Protein AF-A0A845PP51-F1 (afdb_monomer_lite)

Structure (mmCIF, N/CA/C/O backbone):
data_AF-A0A845PP51-F1
#
_entry.id   AF-A0A845PP51-F1
#
loop_
_atom_site.group_PDB
_atom_site.id
_atom_site.type_symbol
_atom_site.label_atom_id
_atom_site.label_alt_id
_atom_site.label_comp_id
_atom_site.label_asym_id
_atom_site.label_entity_id
_atom_site.label_seq_id
_atom_site.pdbx_PDB_ins_code
_atom_site.Cartn_x
_atom_site.Cartn_y
_atom_site.Cartn_z
_atom_site.occupancy
_atom_site.B_iso_or_equiv
_atom_site.auth_seq_id
_atom_site.auth_comp_id
_atom_site.auth_asym_id
_atom_site.auth_atom_id
_atom_site.pdbx_PDB_model_num
ATOM 1 N N . MET A 1 1 ? -40.771 -30.098 -22.401 1.00 50.69 1 MET A N 1
ATOM 2 C CA . MET A 1 1 ? -39.304 -30.081 -22.573 1.00 50.69 1 MET A CA 1
ATOM 3 C C . MET A 1 1 ? -38.832 -28.680 -22.216 1.00 50.69 1 MET A C 1
ATOM 5 O O . MET A 1 1 ? -39.060 -27.765 -22.991 1.00 50.69 1 MET A O 1
ATOM 9 N N . VAL A 1 2 ? -38.335 -28.481 -20.992 1.00 59.12 2 VAL A N 1
ATOM 10 C CA . VAL A 1 2 ? -37.890 -27.164 -20.507 1.00 59.12 2 VAL A CA 1
ATOM 11 C C . VAL A 1 2 ? -36.382 -27.092 -20.712 1.00 59.12 2 VAL A C 1
ATOM 13 O O . VAL A 1 2 ? -35.637 -27.831 -20.075 1.00 59.12 2 VAL A O 1
ATOM 16 N N . LEU A 1 3 ? -35.947 -26.258 -21.652 1.00 64.56 3 LEU A N 1
ATOM 17 C CA . LEU A 1 3 ? -34.541 -25.926 -21.862 1.00 64.56 3 LEU A CA 1
ATOM 18 C C . LEU A 1 3 ? -34.200 -24.780 -20.904 1.00 64.56 3 LEU A C 1
ATOM 20 O O . LEU A 1 3 ? -34.537 -23.627 -21.160 1.00 64.56 3 LEU A O 1
ATOM 24 N N . SER A 1 4 ? -33.594 -25.110 -19.765 1.00 60.91 4 SER A N 1
ATOM 25 C CA . SER A 1 4 ? -33.061 -24.109 -18.840 1.00 60.91 4 SER A CA 1
ATOM 26 C C . SER A 1 4 ? -31.772 -23.524 -19.426 1.00 60.91 4 SER A C 1
ATOM 28 O O . SER A 1 4 ? -30.750 -24.205 -19.460 1.00 60.91 4 SER A O 1
ATOM 30 N N . ASP A 1 5 ? -31.812 -22.275 -19.896 1.00 61.25 5 ASP A N 1
ATOM 31 C CA . ASP A 1 5 ? -30.620 -21.548 -20.352 1.00 61.25 5 ASP A CA 1
ATOM 32 C C . ASP A 1 5 ? -29.866 -20.993 -19.133 1.00 61.25 5 ASP A C 1
ATOM 34 O O . ASP A 1 5 ? -30.212 -19.951 -18.579 1.00 61.25 5 ASP A O 1
ATOM 38 N N . THR A 1 6 ? -28.845 -21.710 -18.658 1.00 73.00 6 THR A N 1
ATOM 39 C CA . THR A 1 6 ? -27.922 -21.193 -17.640 1.00 73.00 6 THR A CA 1
ATOM 40 C C . THR A 1 6 ? -26.689 -20.618 -18.326 1.00 73.00 6 THR A C 1
ATOM 42 O O . THR A 1 6 ? -25.711 -21.329 -18.571 1.00 73.00 6 THR A O 1
ATOM 45 N N . LYS A 1 7 ? -26.697 -19.318 -18.634 1.00 73.81 7 LYS A N 1
ATOM 46 C CA . LYS A 1 7 ? -25.453 -18.605 -18.947 1.00 73.81 7 LYS A CA 1
ATOM 47 C C . LYS A 1 7 ? -24.637 -18.488 -17.661 1.00 73.81 7 LYS A C 1
ATOM 49 O O . LYS A 1 7 ? -24.984 -17.726 -16.764 1.00 73.81 7 LYS A O 1
ATOM 54 N N . VAL A 1 8 ? -23.562 -19.268 -17.564 1.00 74.06 8 VAL A N 1
ATOM 55 C CA . VAL A 1 8 ? -22.579 -19.125 -16.486 1.00 74.06 8 VAL A CA 1
ATOM 56 C C . VAL A 1 8 ? -21.826 -17.822 -16.726 1.00 74.06 8 VAL A C 1
ATOM 58 O O . VAL A 1 8 ? -21.116 -17.677 -17.718 1.00 74.06 8 VAL A O 1
ATOM 61 N N . GLN A 1 9 ? -22.019 -16.856 -15.835 1.00 77.19 9 GLN A N 1
ATOM 62 C CA . GLN A 1 9 ? -21.244 -15.626 -15.834 1.00 77.19 9 GLN A CA 1
ATOM 63 C C . GLN A 1 9 ? -19.878 -15.907 -15.201 1.00 77.19 9 GLN A C 1
ATOM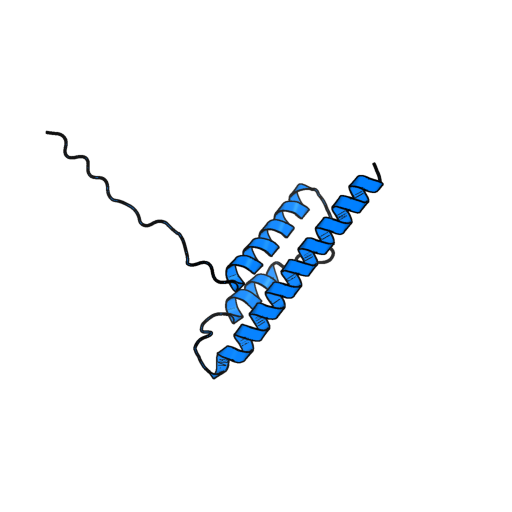 65 O O . GLN A 1 9 ? -19.787 -16.609 -14.193 1.00 77.19 9 GLN A O 1
ATOM 70 N N . GLU A 1 10 ? -18.806 -15.375 -15.786 1.00 78.81 10 GLU A N 1
ATOM 71 C CA . GLU A 1 10 ? -17.477 -15.514 -15.198 1.00 78.81 10 GLU A CA 1
ATOM 72 C C . GLU A 1 10 ? -17.424 -14.828 -13.828 1.00 78.81 10 GLU A C 1
ATOM 74 O O . GLU A 1 10 ? -17.885 -13.697 -13.645 1.00 78.81 10 GLU A O 1
ATOM 79 N N . ASN A 1 11 ? -16.832 -15.516 -12.852 1.00 78.12 11 ASN A N 1
ATOM 80 C CA . ASN A 1 11 ? -16.599 -14.945 -11.535 1.00 78.12 11 ASN A CA 1
ATOM 81 C C . ASN A 1 11 ? -15.681 -13.723 -11.672 1.00 78.12 11 ASN A C 1
ATOM 83 O O . ASN A 1 11 ? -14.596 -13.819 -12.244 1.00 78.12 11 ASN A O 1
ATOM 87 N N . ASN A 1 12 ? -16.064 -12.589 -11.077 1.00 74.31 12 ASN A N 1
ATOM 88 C CA . ASN A 1 12 ? -15.242 -11.372 -11.039 1.00 74.31 12 ASN A CA 1
ATOM 89 C C . ASN A 1 12 ? -14.074 -11.509 -10.035 1.00 74.31 12 ASN A C 1
ATOM 91 O O . ASN A 1 12 ? -13.898 -10.705 -9.116 1.00 74.31 12 ASN A O 1
ATOM 95 N N . ILE A 1 13 ? -13.298 -12.588 -10.161 1.00 71.81 13 ILE A N 1
ATOM 96 C CA . ILE A 1 13 ? -12.149 -12.909 -9.323 1.00 71.81 13 ILE A CA 1
ATOM 97 C C . ILE A 1 13 ? -10.867 -12.570 -10.081 1.00 71.81 13 ILE A C 1
ATOM 99 O O . ILE A 1 13 ? -10.474 -13.205 -11.051 1.00 71.81 13 ILE A O 1
ATOM 103 N N . SER A 1 14 ? -10.179 -11.528 -9.623 1.00 68.69 14 SER A N 1
ATOM 104 C CA . SER A 1 14 ? -8.858 -11.186 -10.144 1.00 68.69 14 SER A CA 1
ATOM 105 C C . SER A 1 14 ? -7.777 -11.949 -9.380 1.00 68.69 14 SER A C 1
ATOM 107 O O . SER A 1 14 ? -7.834 -12.008 -8.149 1.00 68.69 14 SER A O 1
ATOM 109 N N . TYR A 1 15 ? -6.764 -12.467 -10.087 1.00 74.50 15 TYR A N 1
ATOM 110 C CA . TYR A 1 15 ? -5.670 -13.227 -9.476 1.00 74.50 15 TYR A CA 1
ATOM 111 C C . TYR A 1 15 ? -5.028 -12.453 -8.306 1.00 74.50 15 TYR A C 1
ATOM 113 O O . TYR A 1 15 ? -4.671 -11.270 -8.471 1.00 74.50 15 TYR A O 1
ATOM 121 N N . PRO A 1 16 ? -4.890 -13.075 -7.119 1.00 80.75 16 PRO A N 1
ATOM 122 C CA . PRO A 1 16 ? -4.332 -12.412 -5.955 1.00 80.75 16 PRO A CA 1
ATOM 123 C C . PRO A 1 16 ? -2.825 -12.233 -6.143 1.00 80.75 16 PRO A C 1
ATOM 125 O O . PRO A 1 16 ? -2.044 -13.173 -6.093 1.00 80.75 16 PRO A O 1
ATOM 128 N N . THR A 1 17 ? -2.403 -10.992 -6.359 1.00 87.06 17 THR A N 1
ATOM 129 C CA . THR A 1 17 ? -0.991 -10.607 -6.251 1.00 87.06 17 THR A CA 1
ATOM 130 C C . THR A 1 17 ? -0.740 -10.070 -4.849 1.00 87.06 17 THR A C 1
ATOM 132 O O . THR A 1 17 ? -1.580 -9.330 -4.333 1.00 87.06 17 THR A O 1
ATOM 135 N N . ASP A 1 18 ? 0.435 -10.317 -4.274 1.00 87.38 18 ASP A N 1
ATOM 136 C CA . ASP A 1 18 ? 0.824 -9.783 -2.958 1.00 87.38 18 ASP A CA 1
ATOM 137 C C . ASP A 1 18 ? 0.531 -8.284 -2.807 1.00 87.38 18 ASP A C 1
ATOM 139 O O . ASP A 1 18 ? 0.009 -7.834 -1.792 1.00 87.38 18 ASP A O 1
ATOM 143 N N . SER A 1 19 ? 0.788 -7.490 -3.852 1.00 91.19 19 SER A N 1
ATOM 144 C CA . SER A 1 19 ? 0.516 -6.045 -3.848 1.00 91.19 19 SER A CA 1
ATOM 145 C C . SER A 1 19 ? -0.977 -5.716 -3.684 1.00 91.19 19 SER A C 1
ATOM 147 O O . SER A 1 19 ? -1.325 -4.775 -2.968 1.00 91.19 19 SER A O 1
ATOM 149 N N . LYS A 1 20 ? -1.870 -6.506 -4.300 1.00 91.38 20 LYS A N 1
ATOM 150 C CA . LYS A 1 20 ? -3.327 -6.385 -4.122 1.00 91.38 20 LYS A CA 1
ATOM 151 C C . LYS A 1 20 ? -3.752 -6.850 -2.729 1.00 91.38 20 LYS A C 1
ATOM 153 O O . LYS A 1 20 ? -4.615 -6.210 -2.134 1.00 91.38 20 LYS A O 1
ATOM 158 N N . LEU A 1 21 ? -3.139 -7.912 -2.203 1.00 93.50 21 LEU A N 1
ATOM 159 C CA . LEU A 1 21 ? -3.411 -8.409 -0.851 1.00 93.50 21 LEU A CA 1
ATOM 160 C C . LEU A 1 21 ? -3.026 -7.374 0.211 1.00 93.50 21 LEU A C 1
ATOM 162 O O . LEU A 1 21 ? -3.857 -7.024 1.043 1.00 93.50 21 LEU A O 1
ATOM 166 N N . TYR A 1 22 ? -1.829 -6.787 0.131 1.00 94.31 22 TYR A N 1
ATOM 167 C CA . TYR A 1 22 ? -1.420 -5.725 1.056 1.00 94.31 22 TYR A CA 1
ATOM 168 C C . TYR A 1 22 ? -2.331 -4.503 0.982 1.00 94.31 22 TYR A C 1
ATOM 170 O O . TYR A 1 22 ? -2.673 -3.933 2.017 1.00 94.31 22 TYR A O 1
ATOM 178 N N . LYS A 1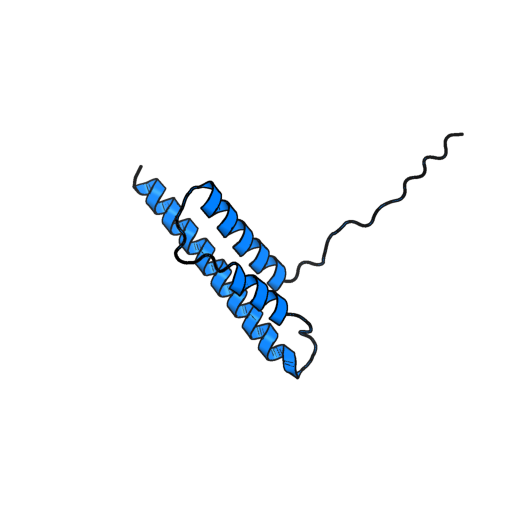 23 ? -2.767 -4.109 -0.222 1.00 94.19 23 LYS A N 1
ATOM 179 C CA . LYS A 1 23 ? -3.752 -3.034 -0.358 1.00 94.19 23 LYS A CA 1
ATOM 180 C C . LYS A 1 23 ? -5.072 -3.397 0.323 1.00 94.19 23 LYS A C 1
ATOM 182 O O . LYS A 1 23 ? -5.595 -2.566 1.056 1.00 94.19 23 LYS A O 1
ATOM 187 N N . LYS A 1 24 ? -5.585 -4.616 0.117 1.00 93.62 24 LYS A N 1
ATOM 188 C CA . LYS A 1 24 ? -6.800 -5.079 0.799 1.00 93.62 24 LYS A CA 1
ATOM 189 C C . LYS A 1 24 ? -6.642 -4.991 2.313 1.00 93.62 24 LYS A C 1
ATOM 191 O O . LYS A 1 24 ? -7.547 -4.482 2.953 1.00 93.62 24 LYS A O 1
ATOM 196 N N . VAL A 1 25 ? -5.516 -5.425 2.879 1.00 93.31 25 VAL A N 1
ATOM 197 C CA . VAL A 1 25 ? -5.267 -5.325 4.330 1.00 93.31 25 VAL A CA 1
ATOM 198 C C . VAL A 1 25 ? -5.339 -3.870 4.804 1.00 93.31 25 VAL A C 1
ATOM 200 O O . VAL A 1 25 ? -6.072 -3.580 5.740 1.00 93.31 25 VAL A O 1
ATOM 203 N N . ILE A 1 26 ? -4.657 -2.945 4.119 1.00 93.06 26 ILE A N 1
ATOM 204 C CA . ILE A 1 26 ? -4.687 -1.505 4.445 1.00 93.06 26 ILE A CA 1
ATOM 205 C C . ILE A 1 26 ? -6.116 -0.950 4.387 1.00 93.06 26 ILE A C 1
ATOM 207 O O . ILE A 1 26 ? -6.550 -0.224 5.280 1.00 93.06 26 ILE A O 1
ATOM 211 N N . ASP A 1 27 ? -6.859 -1.287 3.334 1.00 93.44 27 ASP A N 1
ATOM 212 C CA . ASP A 1 27 ? -8.228 -0.809 3.163 1.00 93.44 27 ASP A CA 1
ATOM 213 C C . ASP A 1 27 ? -9.141 -1.363 4.279 1.00 93.44 27 ASP A C 1
ATOM 215 O O . ASP A 1 27 ? -9.899 -0.594 4.868 1.00 93.44 27 ASP A O 1
ATOM 219 N N . HIS A 1 28 ? -8.991 -2.636 4.668 1.00 92.69 28 HIS A N 1
ATOM 220 C CA . HIS A 1 28 ? -9.714 -3.217 5.808 1.00 92.69 28 HIS A CA 1
ATOM 221 C C . HIS A 1 28 ? -9.354 -2.538 7.133 1.00 92.69 28 HIS A C 1
ATOM 223 O O . HIS A 1 28 ? -10.256 -2.155 7.876 1.00 92.69 28 HIS A O 1
ATOM 229 N N . CYS A 1 29 ? -8.066 -2.324 7.416 1.00 91.25 29 CYS A N 1
ATOM 230 C CA . CY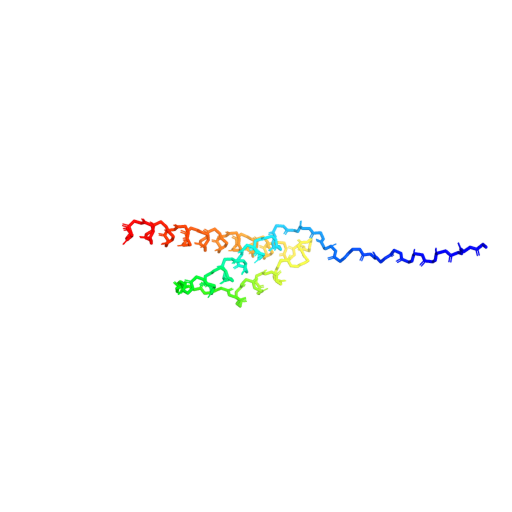S A 1 29 ? -7.613 -1.623 8.619 1.00 91.25 29 CYS A CA 1
ATOM 231 C C . CYS A 1 29 ? -8.230 -0.223 8.729 1.00 91.25 29 CYS A C 1
ATOM 233 O O . CYS A 1 29 ? -8.665 0.182 9.804 1.00 91.25 29 CYS A O 1
ATOM 235 N N . ASN A 1 30 ? -8.303 0.507 7.616 1.00 91.19 30 ASN A N 1
ATOM 236 C CA . ASN A 1 30 ? -8.957 1.811 7.575 1.00 91.19 30 ASN A CA 1
ATOM 237 C C . ASN A 1 30 ? -10.458 1.702 7.874 1.00 91.19 30 ASN A C 1
ATOM 239 O O . ASN A 1 30 ? -10.955 2.445 8.710 1.00 91.19 30 ASN A O 1
ATOM 243 N N . 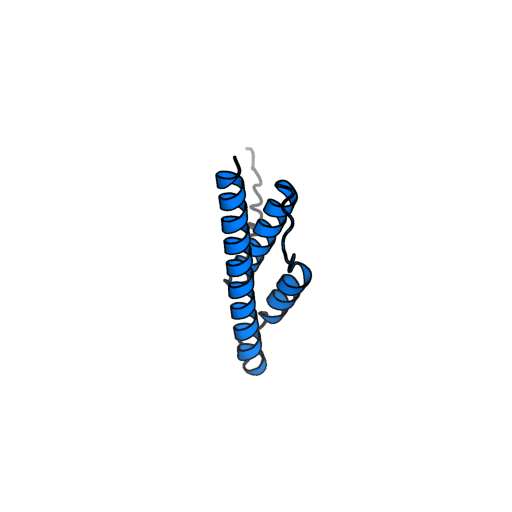THR A 1 31 ? -11.168 0.760 7.243 1.00 91.31 31 THR A N 1
ATOM 244 C CA . THR A 1 31 ? -12.608 0.579 7.497 1.00 91.31 31 THR A CA 1
ATOM 245 C C . THR A 1 31 ? -12.912 0.145 8.928 1.00 91.31 31 THR A C 1
ATOM 247 O O . THR A 1 31 ? -13.903 0.594 9.488 1.00 91.31 31 THR A O 1
ATOM 250 N N . LEU A 1 32 ? -12.067 -0.695 9.533 1.00 89.25 32 LEU A N 1
ATOM 251 C CA . LEU A 1 32 ? -12.194 -1.088 10.936 1.00 89.25 32 LEU A CA 1
ATOM 252 C C . LEU A 1 32 ? -11.992 0.112 11.855 1.00 89.25 32 LEU A C 1
ATOM 254 O O . LEU A 1 32 ? -12.793 0.342 12.747 1.00 89.25 32 LEU A O 1
ATOM 258 N N . SER A 1 33 ? -10.964 0.918 11.597 1.00 87.06 33 SER A N 1
ATOM 259 C CA . SER A 1 33 ? -10.715 2.112 12.400 1.00 87.06 33 SER A CA 1
ATOM 260 C C . SER A 1 33 ? -11.850 3.129 12.309 1.00 87.06 33 SER A C 1
ATOM 262 O O . SER A 1 33 ? -12.206 3.724 13.320 1.00 87.06 33 SER A O 1
ATOM 264 N N . ASP A 1 34 ? -12.420 3.303 11.112 1.00 87.94 34 ASP A N 1
ATOM 265 C CA . ASP A 1 34 ? -13.564 4.187 10.880 1.00 87.94 34 ASP A CA 1
ATOM 266 C C . ASP A 1 34 ? -14.820 3.658 11.622 1.00 87.94 34 ASP A C 1
ATOM 268 O O . ASP A 1 34 ? -15.566 4.454 12.186 1.00 87.94 34 ASP A O 1
ATOM 272 N N . LYS A 1 35 ? -15.025 2.329 11.691 1.00 87.69 35 LYS A N 1
ATOM 273 C CA . LYS A 1 35 ? -16.132 1.689 12.438 1.00 87.69 35 LYS A CA 1
ATOM 274 C C . LYS A 1 35 ? -16.001 1.817 13.956 1.00 87.69 35 LYS A C 1
ATOM 276 O O . LYS A 1 35 ? -16.976 2.136 14.619 1.00 87.69 35 LYS A O 1
ATOM 281 N N . GLU A 1 36 ? -14.803 1.592 14.487 1.00 85.19 36 GLU A N 1
ATOM 282 C CA . GLU A 1 36 ? -14.512 1.659 15.927 1.00 85.19 36 GLU A CA 1
ATOM 283 C C . GLU A 1 36 ? -14.312 3.106 16.425 1.00 85.19 36 GLU A C 1
ATOM 285 O O . GLU A 1 36 ? -14.019 3.337 17.595 1.00 85.19 36 GLU A O 1
ATOM 290 N N . GLY A 1 37 ? -14.382 4.107 15.537 1.00 82.44 37 GLY A N 1
ATOM 291 C CA . GLY A 1 37 ? -14.110 5.508 15.881 1.00 82.44 37 GLY A CA 1
ATOM 292 C C . GLY A 1 37 ? -12.658 5.779 16.302 1.00 82.44 37 GLY A C 1
ATOM 293 O O . GLY A 1 37 ? -12.345 6.837 16.853 1.00 82.44 37 GLY A O 1
ATOM 294 N N . MET A 1 38 ? -11.741 4.845 16.041 1.00 81.44 38 MET A N 1
ATOM 295 C CA . MET A 1 38 ? -10.339 4.975 16.417 1.00 81.44 38 MET A CA 1
ATOM 296 C C . MET A 1 38 ? -9.609 5.924 15.465 1.00 81.44 38 MET A C 1
ATOM 298 O O . MET A 1 38 ? -9.566 5.723 14.249 1.00 81.44 38 MET A O 1
ATOM 302 N N . LYS A 1 39 ? -8.943 6.945 16.013 1.00 84.06 39 LYS A N 1
ATOM 303 C CA . LYS A 1 39 ? -8.095 7.847 15.220 1.00 84.06 39 LYS A CA 1
ATOM 304 C C . LYS A 1 39 ? -6.806 7.139 14.830 1.00 84.06 39 LYS A C 1
ATOM 306 O O . LYS A 1 39 ? -5.991 6.862 15.704 1.00 84.06 39 LYS A O 1
ATOM 311 N N . GLN A 1 40 ? -6.566 6.884 13.547 1.00 84.44 40 GLN A N 1
ATOM 312 C CA . GLN A 1 40 ? -5.256 6.423 13.064 1.00 84.44 40 GLN A CA 1
ATOM 313 C C . GLN A 1 40 ? -4.262 7.580 12.983 1.00 84.44 40 GLN A C 1
ATOM 315 O O . GLN A 1 40 ? -4.639 8.713 12.690 1.00 84.44 40 GLN A O 1
ATOM 320 N N . ARG A 1 41 ? -2.969 7.290 13.151 1.00 86.06 41 ARG A N 1
ATOM 321 C CA . ARG A 1 41 ? -1.906 8.277 12.928 1.00 86.06 41 ARG A CA 1
ATOM 322 C C . ARG A 1 41 ? -1.910 8.778 11.486 1.00 86.06 41 ARG A C 1
ATOM 324 O O . ARG A 1 41 ? -1.662 9.955 11.243 1.00 86.06 41 ARG A O 1
ATOM 331 N N . GLN A 1 42 ? -2.154 7.881 10.527 1.00 88.31 42 GLN A N 1
ATOM 332 C CA . GLN A 1 42 ? -2.212 8.221 9.110 1.00 88.31 42 GLN A CA 1
ATOM 333 C C . GLN A 1 42 ? -3.034 7.206 8.309 1.00 88.31 42 GLN A C 1
ATOM 335 O O . GLN A 1 42 ? -2.846 5.999 8.438 1.00 88.31 42 GLN A O 1
ATOM 340 N N . SER A 1 43 ? -3.894 7.701 7.415 1.00 84.88 43 SER A N 1
ATOM 341 C CA . SER A 1 43 ? -4.855 6.863 6.680 1.00 84.88 43 SER A CA 1
ATOM 342 C C . SER A 1 43 ? -4.260 6.109 5.485 1.00 84.88 43 SER A C 1
ATOM 344 O O . SER A 1 43 ? -4.864 5.169 4.981 1.00 84.88 43 SER A O 1
ATOM 346 N N . TYR A 1 44 ? -3.106 6.543 4.960 1.00 90.50 44 TYR A N 1
ATOM 347 C CA . TYR A 1 44 ? -2.415 5.989 3.780 1.00 90.50 44 TYR A CA 1
ATOM 348 C C . TYR A 1 44 ? -3.281 5.734 2.517 1.00 90.50 44 TYR A C 1
ATOM 350 O O . TYR A 1 44 ? -2.746 5.230 1.530 1.00 90.50 44 TYR A O 1
ATOM 358 N N . LYS A 1 45 ? -4.559 6.155 2.477 1.00 90.62 45 LYS A N 1
ATOM 359 C CA . LYS A 1 45 ? -5.548 5.866 1.415 1.00 90.62 45 LYS A CA 1
ATOM 360 C C . LYS A 1 45 ? -5.029 6.254 0.017 1.00 90.62 45 LYS A C 1
ATOM 362 O O . LYS A 1 45 ? -5.108 5.477 -0.932 1.00 90.62 45 LYS A O 1
ATOM 367 N N . ARG A 1 46 ? -4.424 7.443 -0.110 1.00 93.12 46 ARG A N 1
ATOM 368 C CA . ARG A 1 46 ? -3.834 7.934 -1.377 1.00 93.12 46 ARG A CA 1
ATOM 369 C C . ARG A 1 46 ? -2.523 7.224 -1.731 1.00 93.12 46 ARG A C 1
ATOM 371 O O . ARG A 1 46 ? -2.278 6.889 -2.888 1.00 93.12 46 ARG A O 1
ATOM 378 N N . VAL A 1 47 ? -1.681 6.980 -0.727 1.00 94.62 47 VAL A N 1
ATOM 379 C CA . VAL A 1 47 ? -0.347 6.392 -0.909 1.00 94.62 47 VAL A CA 1
ATOM 380 C C . VAL A 1 47 ? -0.453 4.930 -1.336 1.00 94.62 47 VAL A C 1
ATOM 382 O O . VAL A 1 47 ? 0.222 4.532 -2.282 1.00 94.62 47 VAL A O 1
ATOM 385 N N . SER A 1 48 ? -1.327 4.143 -0.703 1.00 93.56 48 SER A N 1
ATOM 386 C CA . SER A 1 48 ? -1.535 2.730 -1.040 1.00 93.56 48 SER A CA 1
ATOM 387 C C . SER A 1 48 ? -2.027 2.556 -2.480 1.00 93.56 48 SER A C 1
ATOM 389 O O . SER A 1 48 ? -1.520 1.697 -3.201 1.00 93.56 48 SER A O 1
ATOM 391 N N . LYS A 1 49 ? -2.938 3.428 -2.943 1.00 94.44 49 LYS A N 1
ATOM 392 C CA . LYS A 1 49 ? -3.400 3.467 -4.340 1.00 94.44 49 LYS A CA 1
ATOM 393 C C . LYS A 1 49 ? -2.243 3.730 -5.308 1.00 94.44 49 LYS A C 1
ATOM 395 O O . LYS A 1 49 ? -2.047 2.962 -6.246 1.00 94.44 49 LYS A O 1
ATOM 400 N N . ASN A 1 50 ? -1.440 4.764 -5.056 1.00 95.75 50 ASN A N 1
ATOM 401 C CA . ASN A 1 50 ? -0.310 5.106 -5.923 1.00 95.75 50 ASN A CA 1
ATOM 402 C C . ASN A 1 50 ? 0.763 4.010 -5.941 1.00 95.75 50 ASN A C 1
ATOM 404 O O . ASN A 1 50 ? 1.345 3.723 -6.987 1.00 95.75 50 ASN A O 1
ATOM 408 N N . LEU A 1 51 ? 1.038 3.379 -4.798 1.00 95.19 51 LEU A N 1
ATOM 409 C CA . LEU A 1 51 ? 1.979 2.265 -4.726 1.00 95.19 51 LEU A CA 1
ATOM 410 C C . LEU A 1 51 ? 1.476 1.057 -5.515 1.00 95.19 51 LEU A C 1
ATOM 412 O O . LEU A 1 51 ? 2.263 0.492 -6.268 1.00 95.19 51 LEU A O 1
ATOM 416 N N . LEU A 1 52 ? 0.184 0.720 -5.433 1.00 94.19 52 LEU A N 1
ATOM 417 C CA . LEU A 1 52 ? -0.393 -0.342 -6.257 1.00 94.19 52 LEU A CA 1
ATOM 418 C C . LEU A 1 52 ? -0.224 -0.032 -7.750 1.00 94.19 52 LEU A C 1
ATOM 420 O O . LEU A 1 52 ? 0.262 -0.882 -8.491 1.00 94.19 52 LEU A O 1
ATOM 424 N N . CYS A 1 53 ? -0.514 1.194 -8.193 1.00 93.81 53 CYS A N 1
ATOM 425 C CA . CYS A 1 53 ? -0.300 1.571 -9.593 1.00 93.81 53 CYS A CA 1
ATOM 426 C C . CYS A 1 53 ? 1.166 1.405 -10.029 1.00 93.81 53 CYS A C 1
ATOM 428 O O . CYS A 1 53 ? 1.451 0.981 -11.147 1.00 93.81 53 CYS A O 1
ATOM 430 N N . ASN A 1 54 ? 2.116 1.689 -9.135 1.00 93.56 54 ASN A N 1
ATOM 431 C CA . ASN A 1 54 ? 3.543 1.515 -9.405 1.00 93.56 54 ASN A CA 1
ATOM 432 C C . ASN A 1 54 ? 3.998 0.046 -9.462 1.00 93.56 54 ASN A C 1
ATOM 434 O O . ASN A 1 54 ? 5.111 -0.207 -9.924 1.00 93.56 54 ASN A O 1
ATOM 438 N N . THR A 1 55 ? 3.177 -0.905 -9.005 1.00 92.44 55 THR A N 1
ATOM 439 C CA . THR A 1 55 ? 3.474 -2.345 -9.105 1.00 92.44 55 THR A CA 1
ATOM 440 C C . THR A 1 55 ? 3.126 -2.949 -10.467 1.00 92.44 55 THR A C 1
ATOM 442 O O . THR A 1 55 ? 3.573 -4.054 -10.768 1.00 92.44 55 THR A O 1
ATOM 445 N N . TYR A 1 56 ? 2.392 -2.227 -11.322 1.00 91.12 56 TYR A N 1
ATOM 446 C CA . TYR A 1 56 ? 2.043 -2.706 -12.659 1.00 91.12 56 TYR A CA 1
ATOM 447 C C . TYR A 1 56 ? 3.257 -2.828 -13.591 1.00 91.12 56 TYR A C 1
ATOM 449 O O . TYR A 1 56 ? 4.214 -2.049 -13.524 1.00 91.12 56 TYR A O 1
ATOM 457 N N . ASN A 1 57 ? 3.173 -3.783 -14.522 1.00 88.56 57 ASN A N 1
ATOM 458 C CA . ASN A 1 57 ? 4.205 -4.112 -15.513 1.00 88.56 57 ASN A CA 1
ATOM 459 C C . ASN A 1 57 ? 5.556 -4.473 -14.873 1.00 88.56 57 ASN A C 1
ATOM 461 O O . ASN A 1 57 ? 6.614 -4.018 -15.314 1.00 88.56 57 ASN A O 1
ATOM 465 N N . PHE A 1 58 ? 5.516 -5.296 -13.818 1.00 87.19 58 PHE A N 1
ATOM 466 C CA . PHE A 1 58 ? 6.697 -5.754 -13.078 1.00 87.19 58 PHE A CA 1
ATOM 467 C C . PHE A 1 58 ? 7.717 -6.509 -13.948 1.00 87.19 58 PHE A C 1
ATOM 469 O O . PHE A 1 58 ? 8.913 -6.487 -13.659 1.00 87.19 58 PHE A O 1
ATOM 476 N N . THR A 1 59 ? 7.258 -7.163 -15.016 1.00 90.50 59 THR A N 1
ATOM 477 C CA . THR A 1 59 ? 8.096 -7.925 -15.953 1.00 90.50 59 THR A CA 1
ATOM 478 C C . THR A 1 59 ? 9.065 -7.039 -16.737 1.00 90.50 59 THR A C 1
ATOM 480 O O . THR A 1 59 ? 10.144 -7.494 -17.106 1.00 90.50 59 THR A O 1
ATOM 483 N N . HIS A 1 60 ? 8.741 -5.758 -16.940 1.00 94.56 60 HIS A N 1
ATOM 484 C CA . HIS A 1 60 ? 9.574 -4.848 -17.719 1.00 94.56 60 HIS A CA 1
ATOM 485 C C . HIS A 1 60 ? 10.868 -4.475 -16.958 1.00 94.56 60 HIS A C 1
ATOM 487 O O . HIS A 1 60 ? 10.779 -3.932 -15.849 1.00 94.56 60 HIS A O 1
ATOM 493 N N . PRO A 1 61 ? 12.076 -4.637 -17.542 1.00 94.38 61 PRO A N 1
ATOM 494 C CA . PRO A 1 61 ? 13.356 -4.441 -16.845 1.00 94.38 61 PRO A CA 1
ATOM 495 C C . PRO A 1 61 ? 13.494 -3.077 -16.154 1.00 94.38 61 PRO A C 1
ATOM 497 O O . PRO A 1 61 ? 13.825 -3.005 -14.972 1.00 94.38 61 PRO A O 1
ATOM 500 N N . LYS A 1 62 ? 13.121 -1.989 -16.849 1.00 93.62 62 LYS A N 1
ATOM 501 C CA . LYS A 1 62 ? 13.158 -0.617 -16.296 1.00 93.62 62 LYS A CA 1
ATOM 502 C C . LYS A 1 62 ? 12.193 -0.397 -15.117 1.00 93.62 62 LYS A C 1
ATOM 504 O O . LYS A 1 62 ? 12.411 0.495 -14.303 1.00 93.62 62 LYS A O 1
ATOM 509 N N . ARG A 1 63 ? 11.110 -1.182 -15.013 1.00 93.56 63 ARG A N 1
ATOM 510 C CA . ARG A 1 63 ? 10.069 -1.027 -13.977 1.00 93.56 63 ARG A CA 1
ATOM 511 C C . ARG A 1 63 ? 10.196 -2.021 -12.832 1.00 93.56 63 ARG A C 1
ATOM 513 O O . ARG A 1 63 ? 9.770 -1.694 -11.727 1.00 93.56 63 ARG A O 1
ATOM 520 N N . LYS A 1 64 ? 10.833 -3.171 -13.053 1.00 93.62 64 LYS A N 1
ATOM 521 C CA . LYS A 1 64 ? 11.030 -4.240 -12.064 1.00 93.62 64 LYS A CA 1
ATOM 522 C C . LYS A 1 64 ? 11.533 -3.717 -10.717 1.00 93.62 64 LYS A C 1
ATOM 524 O O . LYS A 1 64 ? 10.945 -4.004 -9.677 1.00 93.62 64 LYS A O 1
ATOM 529 N N . ALA A 1 65 ? 12.569 -2.876 -10.720 1.00 94.56 65 ALA A N 1
ATOM 530 C CA . ALA A 1 65 ? 13.111 -2.289 -9.493 1.00 94.56 65 ALA A CA 1
ATOM 531 C C . ALA A 1 65 ? 12.110 -1.357 -8.780 1.00 94.56 65 ALA A C 1
ATOM 533 O O . ALA A 1 65 ? 11.964 -1.418 -7.557 1.00 94.56 65 ALA A O 1
ATOM 534 N N . LYS A 1 66 ? 11.389 -0.517 -9.534 1.00 95.12 66 LYS A N 1
ATOM 535 C CA . LYS A 1 66 ? 10.366 0.393 -8.993 1.00 95.12 66 LYS A CA 1
ATOM 536 C C . LYS A 1 66 ? 9.195 -0.384 -8.390 1.00 95.12 66 LYS A C 1
ATOM 538 O O . LYS A 1 66 ? 8.757 -0.065 -7.287 1.00 95.12 66 LYS A O 1
ATOM 543 N N . ALA A 1 67 ? 8.740 -1.422 -9.081 1.00 94.81 67 ALA A N 1
ATOM 544 C CA . ALA A 1 67 ? 7.633 -2.258 -8.652 1.00 94.81 67 ALA A CA 1
ATOM 545 C C . ALA A 1 67 ? 7.989 -3.079 -7.397 1.00 94.81 67 ALA A C 1
ATOM 547 O O . ALA A 1 67 ? 7.208 -3.076 -6.448 1.00 94.81 67 ALA A O 1
ATOM 548 N N . ARG A 1 68 ? 9.208 -3.646 -7.302 1.00 94.00 68 ARG A N 1
ATOM 549 C CA . ARG A 1 68 ? 9.712 -4.268 -6.054 1.00 94.00 68 ARG A CA 1
ATOM 550 C C . ARG A 1 68 ? 9.701 -3.289 -4.881 1.00 94.00 68 ARG A C 1
ATOM 552 O O . ARG A 1 68 ? 9.179 -3.603 -3.818 1.00 94.00 68 ARG A O 1
ATOM 559 N N . LYS A 1 69 ? 10.236 -2.077 -5.076 1.00 95.69 69 LYS A N 1
ATOM 560 C CA . LYS A 1 69 ? 10.247 -1.037 -4.031 1.00 95.69 69 LYS A CA 1
ATOM 561 C C . LYS A 1 69 ? 8.828 -0.656 -3.600 1.00 95.69 69 LYS A C 1
ATOM 563 O O . LYS A 1 69 ? 8.590 -0.442 -2.414 1.00 95.69 69 LYS A O 1
ATOM 568 N N . ALA A 1 70 ? 7.891 -0.566 -4.543 1.00 96.00 70 ALA A N 1
ATOM 569 C CA . ALA A 1 70 ? 6.497 -0.260 -4.246 1.00 96.00 70 ALA A CA 1
ATOM 570 C C . ALA A 1 70 ? 5.816 -1.381 -3.443 1.00 96.00 70 ALA A C 1
ATOM 572 O O . ALA A 1 70 ? 5.157 -1.088 -2.446 1.00 96.00 70 ALA A O 1
ATOM 573 N N . GLN A 1 71 ? 6.042 -2.644 -3.811 1.00 95.00 71 GLN A N 1
ATOM 574 C CA . GLN A 1 71 ? 5.543 -3.810 -3.079 1.00 95.00 71 GLN A CA 1
ATOM 575 C C . GLN A 1 71 ? 6.097 -3.862 -1.648 1.00 95.00 71 GLN A C 1
ATOM 577 O O . GLN A 1 71 ? 5.325 -3.997 -0.700 1.00 95.00 71 GLN A O 1
ATOM 582 N N . SER A 1 72 ? 7.407 -3.666 -1.459 1.00 96.31 72 SER A N 1
ATOM 583 C CA . SER A 1 72 ? 8.003 -3.615 -0.116 1.00 96.31 72 SER A CA 1
ATOM 584 C C . SER A 1 72 ? 7.427 -2.474 0.726 1.00 96.31 72 SER A C 1
ATOM 586 O O . SER A 1 72 ? 7.145 -2.662 1.906 1.00 96.31 72 SER A O 1
ATOM 588 N N . LYS A 1 73 ? 7.181 -1.300 0.125 1.00 96.38 73 LYS A N 1
ATOM 589 C CA . LYS A 1 73 ? 6.512 -0.186 0.818 1.00 96.38 73 LYS A CA 1
ATOM 590 C C . LYS A 1 73 ? 5.076 -0.535 1.220 1.00 96.38 73 LYS A C 1
ATOM 592 O O . LYS A 1 73 ? 4.688 -0.210 2.339 1.00 96.38 73 LYS A O 1
ATOM 597 N N . LEU A 1 74 ? 4.308 -1.203 0.354 1.00 95.56 74 LEU A N 1
ATOM 598 C CA . LEU A 1 74 ? 2.959 -1.681 0.688 1.00 95.56 74 LEU A CA 1
ATOM 599 C C . LEU A 1 74 ? 2.986 -2.649 1.874 1.00 95.56 74 LEU A C 1
ATOM 601 O O . LEU A 1 74 ? 2.216 -2.458 2.812 1.00 95.56 74 LEU A O 1
ATOM 605 N N . LYS A 1 75 ? 3.915 -3.615 1.880 1.00 96.00 75 LYS A N 1
ATOM 606 C CA . LYS A 1 75 ? 4.111 -4.552 2.998 1.00 96.00 75 LYS A CA 1
ATOM 607 C C . LYS A 1 75 ? 4.377 -3.819 4.315 1.00 96.00 75 LYS A C 1
ATOM 609 O O . LYS A 1 75 ? 3.744 -4.114 5.325 1.00 96.00 75 LYS A O 1
ATOM 614 N N . THR A 1 76 ? 5.278 -2.836 4.304 1.00 96.50 76 THR A N 1
ATOM 615 C CA . THR A 1 76 ? 5.616 -2.055 5.503 1.00 96.50 76 THR A CA 1
ATOM 616 C C . THR A 1 76 ? 4.434 -1.235 6.013 1.00 96.50 76 THR A C 1
ATOM 618 O O . THR A 1 76 ? 4.216 -1.178 7.221 1.00 96.50 76 THR A O 1
ATOM 621 N N . ILE A 1 77 ? 3.664 -0.603 5.121 1.00 95.19 77 ILE A N 1
ATOM 622 C CA . ILE A 1 77 ? 2.484 0.184 5.511 1.00 95.19 77 ILE A CA 1
ATOM 623 C C . ILE A 1 77 ? 1.402 -0.727 6.096 1.00 95.19 77 ILE A C 1
ATOM 625 O O . ILE A 1 77 ? 0.875 -0.412 7.159 1.00 95.19 77 ILE A O 1
ATOM 629 N N . ALA A 1 78 ? 1.120 -1.860 5.448 1.00 94.38 78 ALA A N 1
ATOM 630 C CA . ALA A 1 78 ? 0.149 -2.834 5.939 1.00 94.38 78 ALA A CA 1
ATOM 631 C C . ALA A 1 78 ? 0.527 -3.330 7.342 1.00 94.38 78 ALA A C 1
ATOM 633 O O . ALA A 1 78 ? -0.261 -3.202 8.274 1.00 94.38 78 ALA A O 1
ATOM 634 N N . GLY A 1 79 ? 1.769 -3.791 7.529 1.00 94.31 79 GLY A N 1
ATOM 635 C CA . GLY A 1 79 ? 2.241 -4.248 8.839 1.00 94.31 79 GLY A CA 1
ATOM 636 C C . GLY A 1 79 ? 2.251 -3.145 9.901 1.00 94.31 79 GLY A C 1
ATOM 637 O O . GLY A 1 79 ? 1.965 -3.407 11.064 1.00 94.31 79 GLY A O 1
ATOM 638 N N . ARG A 1 80 ? 2.544 -1.895 9.519 1.00 93.94 80 ARG A N 1
ATOM 639 C CA . ARG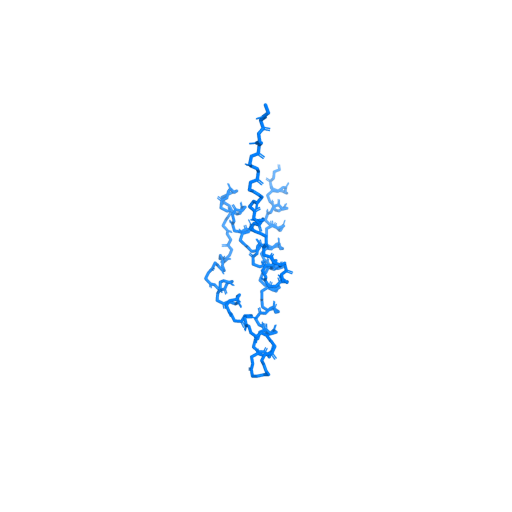 A 1 80 ? 2.464 -0.747 10.432 1.00 93.94 80 ARG A CA 1
ATOM 640 C C . ARG A 1 80 ? 1.034 -0.507 10.910 1.00 93.94 80 ARG A C 1
ATOM 642 O O . ARG A 1 80 ? 0.853 -0.333 12.108 1.00 93.94 80 ARG A O 1
ATOM 649 N N . GLN A 1 81 ? 0.055 -0.482 10.003 1.00 92.44 81 GLN A N 1
ATOM 650 C CA . GLN A 1 81 ? -1.342 -0.248 10.374 1.00 92.44 81 GLN A CA 1
ATOM 651 C C . GLN A 1 81 ? -1.905 -1.380 11.235 1.00 92.44 81 GLN A C 1
ATOM 653 O O . GLN A 1 81 ? -2.565 -1.094 12.227 1.00 92.44 81 GLN A O 1
ATOM 658 N N . VAL A 1 82 ? -1.590 -2.638 10.912 1.00 91.69 82 VAL A N 1
ATOM 659 C CA . VAL A 1 82 ? -1.997 -3.793 11.730 1.00 91.69 82 VAL A CA 1
ATOM 660 C C . VAL A 1 82 ? -1.463 -3.657 13.156 1.00 91.69 82 VAL A C 1
ATOM 662 O O . VAL A 1 82 ? -2.245 -3.656 14.097 1.00 91.69 82 VAL A O 1
ATOM 665 N N . ARG A 1 83 ? -0.158 -3.405 13.323 1.00 91.62 83 ARG A N 1
ATOM 666 C CA . ARG A 1 83 ? 0.449 -3.216 14.653 1.00 91.62 83 ARG A CA 1
ATOM 667 C C . ARG A 1 83 ? -0.116 -2.014 15.404 1.00 91.62 83 ARG A C 1
ATOM 669 O O . ARG A 1 83 ? -0.184 -2.027 16.627 1.00 91.62 83 ARG A O 1
ATOM 676 N N . GLU A 1 84 ? -0.447 -0.937 14.695 1.00 90.56 84 GLU A N 1
ATOM 677 C CA . GLU A 1 84 ? -1.059 0.242 15.310 1.00 90.56 84 GLU A CA 1
ATOM 678 C C . GLU A 1 84 ? -2.455 -0.079 15.852 1.00 90.56 84 GLU A C 1
ATOM 680 O O . GLU A 1 84 ? -2.766 0.314 16.975 1.00 90.56 84 GLU A O 1
ATOM 685 N N . LEU A 1 85 ? -3.266 -0.809 15.082 1.00 87.38 85 LEU A N 1
ATOM 686 C CA . LEU A 1 85 ? -4.585 -1.259 15.518 1.00 87.38 85 LEU A CA 1
ATOM 687 C C . LEU A 1 85 ? -4.481 -2.242 16.683 1.00 87.38 85 LEU A C 1
ATOM 689 O O . LEU A 1 85 ? -5.149 -2.035 17.686 1.00 87.38 85 LEU A O 1
ATOM 693 N N . GLU A 1 86 ? -3.598 -3.240 16.602 1.00 87.19 86 GLU A N 1
ATOM 694 C CA . GLU A 1 86 ? -3.348 -4.192 17.693 1.00 87.19 86 GLU A CA 1
ATOM 695 C C . GLU A 1 86 ? -2.986 -3.474 18.997 1.00 87.19 86 GLU A C 1
ATOM 697 O O . GLU A 1 86 ? -3.550 -3.776 20.042 1.00 87.19 86 GLU A O 1
ATOM 702 N N . ARG A 1 87 ? -2.092 -2.475 18.942 1.00 87.12 87 ARG A N 1
ATOM 703 C CA . ARG A 1 87 ? -1.695 -1.681 20.119 1.00 87.12 87 ARG A CA 1
ATOM 704 C C . ARG A 1 87 ? -2.835 -0.851 20.691 1.00 87.12 87 ARG A C 1
ATOM 706 O O . ARG A 1 87 ? -2.917 -0.685 21.903 1.00 87.12 87 ARG A O 1
ATOM 713 N N . LYS A 1 88 ? -3.683 -0.279 19.839 1.00 83.69 88 LYS A N 1
ATOM 714 C CA . LYS A 1 88 ? -4.819 0.529 20.296 1.00 83.69 88 LYS A CA 1
ATOM 715 C C . LYS A 1 88 ? -5.894 -0.342 20.917 1.00 83.69 88 LYS A C 1
ATOM 717 O O . LYS A 1 88 ? -6.348 -0.012 21.999 1.00 83.69 88 LYS A O 1
ATOM 722 N N . LEU A 1 89 ? -6.204 -1.478 20.299 1.00 77.38 89 LEU A N 1
ATOM 723 C CA . LEU A 1 89 ? -7.159 -2.443 20.836 1.00 77.38 89 LEU A CA 1
ATOM 724 C C . LEU A 1 89 ? -6.695 -3.020 22.178 1.00 77.38 89 LEU A C 1
ATOM 726 O O . LEU A 1 89 ? -7.495 -3.101 23.102 1.00 77.38 89 LEU A O 1
ATOM 730 N N . THR A 1 90 ? -5.409 -3.355 22.333 1.00 74.50 90 THR A N 1
ATOM 731 C CA . THR A 1 90 ? -4.885 -3.803 23.636 1.00 74.50 90 THR A CA 1
ATOM 732 C C . THR A 1 90 ? -4.865 -2.690 24.673 1.00 74.50 90 THR A C 1
ATOM 734 O O . THR A 1 90 ? -5.159 -2.949 25.832 1.00 74.50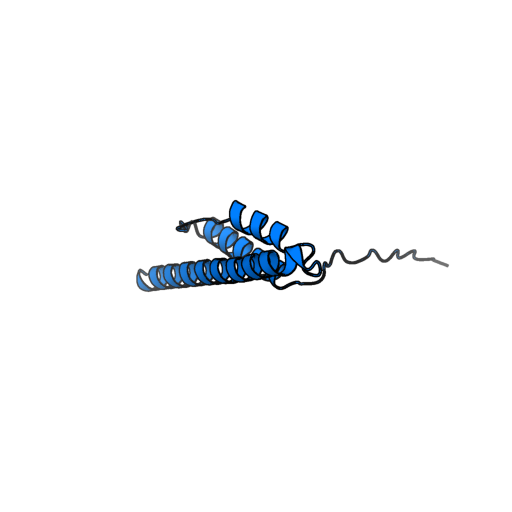 90 THR A O 1
ATOM 737 N N . THR A 1 91 ? -4.578 -1.446 24.279 1.00 69.31 91 THR A N 1
ATOM 738 C CA . THR A 1 91 ? -4.668 -0.297 25.196 1.00 69.31 91 THR A CA 1
ATOM 739 C C . THR A 1 91 ? -6.109 -0.069 25.648 1.00 69.31 91 THR A C 1
ATOM 741 O O . THR A 1 91 ? -6.338 0.136 26.831 1.00 69.31 91 THR A O 1
ATOM 744 N N . THR A 1 92 ? -7.087 -0.155 24.741 1.00 59.03 92 THR A N 1
ATOM 745 C CA . THR A 1 92 ? -8.512 -0.071 25.088 1.00 59.03 92 THR A CA 1
ATOM 746 C C . THR A 1 92 ? -8.920 -1.202 26.029 1.00 59.03 92 THR A C 1
ATOM 748 O O . THR A 1 92 ? -9.595 -0.937 27.013 1.00 59.03 92 THR A O 1
ATOM 751 N N . ALA A 1 93 ? -8.461 -2.433 25.784 1.00 56.12 93 ALA A N 1
ATOM 752 C CA . ALA A 1 93 ? -8.739 -3.579 26.650 1.00 56.12 93 ALA A CA 1
ATOM 753 C C . ALA A 1 93 ? -8.058 -3.500 28.031 1.00 56.12 93 ALA A C 1
ATOM 755 O O . ALA A 1 93 ? -8.551 -4.104 28.970 1.00 56.12 93 ALA A O 1
ATOM 756 N N . LEU A 1 94 ? -6.938 -2.778 28.158 1.00 51.31 94 LEU A N 1
ATOM 757 C CA . LEU A 1 94 ? -6.257 -2.516 29.436 1.00 51.31 94 LEU A CA 1
ATOM 758 C C . LEU A 1 94 ? -6.806 -1.288 30.182 1.00 51.31 94 LEU A C 1
ATOM 760 O O . LEU A 1 94 ? -6.480 -1.097 31.349 1.00 51.31 94 LEU A O 1
ATOM 764 N N . MET A 1 95 ? -7.564 -0.423 29.502 1.00 49.56 95 MET A N 1
ATOM 765 C CA . MET A 1 95 ? -8.214 0.757 30.088 1.00 49.56 95 MET A CA 1
ATOM 766 C C . MET A 1 95 ? -9.669 0.503 30.508 1.00 49.56 95 MET A C 1
ATOM 768 O O . MET A 1 95 ? -10.285 1.402 31.080 1.00 49.56 95 MET A O 1
ATOM 772 N N . MET A 1 96 ? -10.204 -0.683 30.209 1.00 44.91 96 MET A N 1
ATOM 773 C CA . MET A 1 96 ? -11.442 -1.213 30.790 1.00 44.91 96 MET A CA 1
ATOM 774 C C . MET A 1 96 ? -11.127 -1.990 32.062 1.00 44.91 96 MET A C 1
ATOM 776 O O . MET A 1 96 ? -11.929 -1.867 33.011 1.00 44.91 96 MET A O 1
#

Sequence (96 aa):
MVLSDTKVQENNISYPTDSKLYKKVIDHCNTLSDKEGMKQRQSYKRVSKNLLCNTYNFTHPKRKAKARKAQSKLKTIAGRQVRELERKLTTTALMM

pLDDT: mean 85.37, std 12.35, range [44.91, 96.5]

Radius of gyration: 19.12 Å; chains: 1; bounding box: 53×38×53 Å

Secondary structure (DSSP, 8-state):
--------PPP------HHHHHHHHHHHHHHHHHHTT---S---HHHHHHHHHHTTTTTSHHHHHHHHHHHHHHHHHHHHHHHHHHHHHHHHHHH-

Organism: NCBI:txid2681556

Foldseek 3Di:
DDDDDDDDDDDPDDDDDLLVVLLVLLVVLLVVCVVVVNDDPDSCNVVSVVLSVLLPPCVDPVSVVSNVVSSVVSVVSSVVSVVRVVVVVVVVVVVD